Protein AF-A0AAW2TMD6-F1 (afdb_monomer)

Organism: Sesamum radiatum (NCBI:txid300843)

Solvent-accessible surface area (backbone atoms only — not comparable to full-atom values): 6851 Å² total; per-residue (Å²): 58,45,25,22,29,68,86,77,67,43,76,76,46,77,52,85,76,65,58,49,100,84,69,53,65,80,83,86,80,86,79,74,38,74,64,35,50,32,35,38,59,86,87,79,55,95,43,89,63,36,51,41,75,48,91,76,68,63,67,24,67,48,85,51,50,79,92,60,93,66,94,67,93,78,79,87,59,63,89,80,74,58,39,51,84,65,83,60,81,64,52,62,58,54,52,51,53,55,57,54,58,63,72,78,111

Radius of gyration: 17.66 Å; Cα contacts (8 Å, |Δi|>4): 134; chains: 1; bounding box: 37×31×47 Å

InterPro domains:
  IPR006041 Pollen al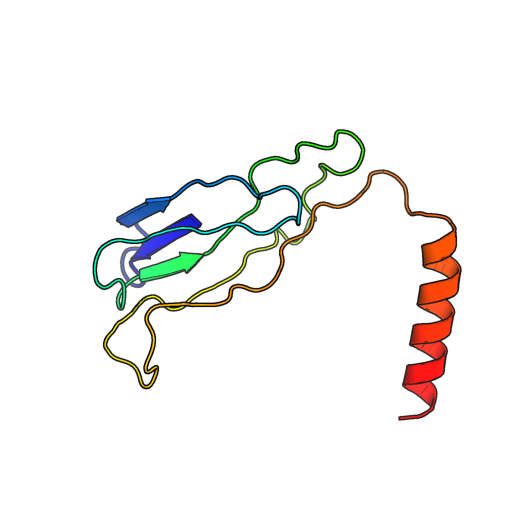lergen Ole e 1 family [PTHR31614] (4-103)

Foldseek 3Di:
DFWAQPPPRDTPDDWDWDADPVRDTDTDDPDARQRTWDKDFDDADPDPQFTAQDPPGDIWTWHGHPPDDDPDRDTDTDDGGGHGPDDDPCVVVVVVVVVVVVVVD

pLDDT: mean 93.31, std 5.51, range [56.62, 97.81]

Mean predicted aligned error: 4.54 Å

Sequence (105 aa):
MELNNEVTEKVTYTLEGETNDKGVYTLTAEGDHGEDLCAVTLVKSSMADCAEIPDEKPAADVTLTLNNGFHDEFRHANPLAFTRKEALPECAELFKELEEAKKDE

Secondary structure (DSSP, 8-state):
-EEEETTT--EEEE------TTS-------S--TTEEEEEE----S-TTS-BPPSS--EEEE---SSSS-SSS---PPP--PBPSS--THHHHHHHHHHHHTT--

Structure (mmCIF, N/CA/C/O backbone):
data_AF-A0AAW2TMD6-F1
#
_entry.id   AF-A0AAW2TMD6-F1
#
loop_
_atom_site.group_PDB
_atom_site.id
_atom_site.type_symbol
_atom_site.label_atom_id
_atom_site.label_alt_id
_atom_site.label_comp_id
_atom_site.label_asym_id
_atom_site.label_entity_id
_atom_site.label_seq_id
_atom_site.pdbx_PDB_ins_code
_atom_site.Cartn_x
_atom_site.Cartn_y
_atom_site.Cartn_z
_atom_site.occupancy
_atom_site.B_iso_or_equiv
_atom_site.auth_seq_id
_atom_site.auth_comp_id
_atom_site.auth_asym_id
_atom_site.auth_atom_id
_atom_site.pdbx_PDB_model_num
ATOM 1 N N . MET A 1 1 ? 0.741 2.237 -6.778 1.00 95.31 1 MET A N 1
ATOM 2 C CA . MET A 1 1 ? 2.160 1.947 -6.528 1.00 95.31 1 MET A CA 1
ATOM 3 C C . MET A 1 1 ? 2.967 2.687 -7.562 1.00 95.31 1 MET A C 1
ATOM 5 O O . MET A 1 1 ? 2.701 2.541 -8.749 1.00 95.31 1 MET A O 1
ATOM 9 N N . GLU A 1 2 ? 3.903 3.497 -7.102 1.00 97.19 2 GLU A N 1
ATOM 10 C CA . GLU A 1 2 ? 4.836 4.231 -7.950 1.00 97.19 2 GLU A CA 1
ATOM 11 C C . GLU A 1 2 ? 6.241 3.689 -7.707 1.00 97.19 2 GLU A C 1
ATOM 13 O O . GLU A 1 2 ? 6.596 3.342 -6.577 1.00 97.19 2 GLU A O 1
ATOM 18 N N . LEU A 1 3 ? 7.001 3.562 -8.789 1.00 97.06 3 LEU A N 1
ATOM 19 C CA . LEU A 1 3 ? 8.396 3.159 -8.777 1.00 97.06 3 LEU A CA 1
ATOM 20 C C . LEU A 1 3 ? 9.199 4.350 -9.269 1.00 97.06 3 LEU A C 1
ATOM 22 O O . LEU A 1 3 ? 8.951 4.854 -10.365 1.00 97.06 3 LEU A O 1
ATOM 26 N N . ASN A 1 4 ? 10.123 4.808 -8.438 1.00 97.31 4 ASN A N 1
ATOM 27 C CA . ASN A 1 4 ? 10.952 5.967 -8.714 1.00 97.31 4 ASN A CA 1
ATOM 28 C C . ASN A 1 4 ? 12.402 5.529 -8.743 1.00 97.31 4 ASN A C 1
ATOM 30 O O . ASN A 1 4 ? 12.885 4.971 -7.762 1.00 97.31 4 ASN A O 1
ATOM 34 N N . ASN A 1 5 ? 13.110 5.824 -9.824 1.00 96.88 5 ASN A N 1
ATOM 35 C CA . ASN A 1 5 ? 14.527 5.507 -9.899 1.00 96.88 5 ASN A CA 1
ATOM 36 C C . ASN A 1 5 ? 15.288 6.189 -8.753 1.00 96.88 5 ASN A C 1
ATOM 38 O O . ASN A 1 5 ? 15.179 7.404 -8.582 1.00 96.88 5 ASN A O 1
ATOM 42 N N . GLU A 1 6 ? 16.078 5.419 -8.005 1.00 94.75 6 GLU A N 1
ATOM 43 C CA . GLU A 1 6 ? 16.723 5.863 -6.762 1.00 94.75 6 GLU A CA 1
ATOM 44 C C . GLU A 1 6 ? 17.638 7.078 -6.976 1.00 94.75 6 GLU A C 1
ATOM 46 O O . GLU A 1 6 ? 17.752 7.944 -6.113 1.00 94.75 6 GLU A O 1
ATOM 51 N N . VAL A 1 7 ? 18.269 7.175 -8.150 1.00 96.31 7 VAL A N 1
ATOM 52 C CA . VAL A 1 7 ? 19.234 8.239 -8.459 1.00 96.31 7 VAL A CA 1
ATOM 53 C C . VAL A 1 7 ? 18.568 9.451 -9.099 1.00 96.31 7 VAL A C 1
ATOM 55 O O . VAL A 1 7 ? 18.912 10.590 -8.792 1.00 96.31 7 VAL A O 1
ATOM 58 N N . THR A 1 8 ? 17.672 9.224 -10.060 1.00 96.88 8 THR A N 1
ATOM 59 C CA . THR A 1 8 ? 17.089 10.313 -10.858 1.00 96.88 8 THR A CA 1
ATOM 60 C C . THR A 1 8 ? 15.783 10.852 -10.291 1.00 96.88 8 THR A C 1
ATOM 62 O O . THR A 1 8 ? 15.312 11.874 -10.790 1.00 96.88 8 THR A O 1
ATOM 65 N N . GLU A 1 9 ? 15.196 10.166 -9.305 1.00 95.44 9 GLU A N 1
ATOM 66 C CA . GLU A 1 9 ? 13.894 10.460 -8.686 1.00 95.44 9 GLU A CA 1
ATOM 67 C C . GLU A 1 9 ? 12.728 10.498 -9.689 1.00 95.44 9 GLU A C 1
ATOM 69 O O . GLU A 1 9 ? 11.632 10.975 -9.392 1.00 95.44 9 GLU A O 1
ATOM 74 N N . LYS A 1 10 ? 12.946 10.003 -10.911 1.00 97.38 10 LYS A N 1
ATOM 75 C CA . LYS A 1 10 ? 11.919 9.951 -11.945 1.00 97.38 10 LYS A CA 1
ATOM 76 C C . LYS A 1 10 ? 11.074 8.707 -11.762 1.00 97.38 10 LYS A C 1
ATOM 78 O O . LYS A 1 10 ? 11.619 7.615 -11.613 1.00 97.38 10 LYS A O 1
ATOM 83 N N . VAL A 1 11 ? 9.763 8.882 -11.893 1.00 96.62 11 VAL A N 1
ATOM 84 C CA . VAL A 1 11 ? 8.820 7.771 -12.019 1.00 96.62 11 VAL A CA 1
ATOM 85 C C . VAL A 1 11 ? 9.221 6.930 -13.231 1.00 96.62 11 VAL A C 1
ATOM 87 O O . VAL A 1 11 ? 9.241 7.426 -14.362 1.00 96.62 11 VAL A O 1
ATOM 90 N N . THR A 1 12 ? 9.558 5.670 -12.991 1.00 95.50 12 THR A N 1
ATOM 91 C CA . THR A 1 12 ? 9.870 4.670 -14.019 1.00 95.50 12 THR A CA 1
ATOM 92 C C . THR A 1 12 ? 8.646 3.835 -14.353 1.00 95.50 12 THR A C 1
ATOM 94 O O . THR A 1 12 ? 8.465 3.437 -15.505 1.00 95.50 12 THR A O 1
ATOM 97 N N . TYR A 1 13 ? 7.786 3.597 -13.361 1.00 94.19 13 TYR A N 1
ATOM 98 C CA . TYR A 1 13 ? 6.637 2.719 -13.497 1.00 94.19 13 TYR A CA 1
ATOM 99 C C . TYR A 1 13 ? 5.510 3.091 -12.527 1.00 94.19 13 TYR A C 1
ATOM 101 O O . TYR A 1 13 ? 5.744 3.575 -11.418 1.00 94.19 13 TYR A O 1
ATOM 109 N N . THR A 1 14 ? 4.267 2.841 -12.936 1.00 96.50 14 THR A N 1
ATOM 110 C CA . THR A 1 14 ? 3.080 3.078 -12.109 1.00 96.50 14 THR A CA 1
ATOM 111 C C . THR A 1 14 ? 2.111 1.917 -12.264 1.00 96.50 14 THR A C 1
ATOM 113 O O . THR A 1 14 ? 1.813 1.485 -13.375 1.00 96.50 14 THR A O 1
ATOM 116 N N . LEU A 1 15 ? 1.601 1.433 -11.135 1.00 96.81 15 LEU A N 1
ATOM 117 C CA . LEU A 1 15 ? 0.602 0.376 -11.049 1.00 96.81 15 LEU A CA 1
ATOM 118 C C . LEU A 1 15 ? -0.566 0.841 -10.188 1.00 96.81 15 LEU A C 1
ATOM 120 O O . LEU A 1 15 ? -0.369 1.361 -9.089 1.00 96.81 15 LEU A O 1
ATOM 124 N N . GLU A 1 16 ? -1.782 0.570 -10.636 1.00 96.88 16 GLU A N 1
ATOM 125 C CA . GLU A 1 16 ? -2.998 0.748 -9.846 1.00 96.88 16 GLU A CA 1
ATOM 126 C C . GLU A 1 16 ? -3.695 -0.597 -9.658 1.00 96.88 16 GLU A C 1
ATOM 128 O O . GLU A 1 16 ? -3.559 -1.511 -10.472 1.00 96.88 16 GLU A O 1
ATOM 133 N N . GLY A 1 17 ? -4.435 -0.724 -8.563 1.00 96.56 17 GLY A N 1
ATOM 134 C CA . GLY A 1 17 ? -5.209 -1.917 -8.268 1.00 96.56 17 GLY A CA 1
ATOM 135 C C . GLY A 1 17 ? -6.257 -1.640 -7.206 1.00 96.56 17 GLY A C 1
ATOM 136 O O . GLY A 1 17 ? -6.165 -0.670 -6.452 1.00 96.56 17 GLY A O 1
ATOM 137 N N . GLU A 1 18 ? -7.253 -2.513 -7.157 1.00 97.75 18 GLU A N 1
ATOM 138 C CA . GLU A 1 18 ? -8.334 -2.464 -6.181 1.00 97.75 18 GLU A CA 1
ATOM 139 C C . GLU A 1 18 ? -8.182 -3.607 -5.177 1.00 97.75 18 GLU A C 1
ATOM 141 O O . GLU A 1 18 ? -7.631 -4.671 -5.479 1.00 97.75 18 GLU A O 1
ATOM 146 N N . THR A 1 19 ? -8.667 -3.386 -3.959 1.00 97.81 19 THR A N 1
ATOM 147 C CA . THR A 1 19 ? -8.760 -4.443 -2.957 1.00 97.81 19 THR A CA 1
ATOM 148 C C . THR A 1 19 ? -9.969 -5.335 -3.234 1.00 97.81 19 THR A C 1
ATOM 150 O O . THR A 1 19 ? -11.008 -4.885 -3.715 1.00 97.81 19 THR A O 1
ATOM 153 N N . ASN A 1 20 ? -9.847 -6.620 -2.910 1.00 97.00 20 ASN A N 1
ATOM 154 C CA . ASN A 1 20 ? -10.980 -7.539 -2.908 1.00 97.00 20 ASN A CA 1
ATOM 155 C C . ASN A 1 20 ? -11.880 -7.335 -1.670 1.00 97.00 20 ASN A C 1
ATOM 157 O O . ASN A 1 20 ? -11.656 -6.458 -0.834 1.00 97.00 20 ASN A O 1
ATOM 161 N N . ASP A 1 21 ? -12.886 -8.197 -1.523 1.00 96.31 21 ASP A N 1
ATOM 162 C CA . ASP A 1 21 ? -13.839 -8.225 -0.404 1.00 96.31 21 ASP A CA 1
ATOM 163 C C . ASP A 1 21 ? -13.191 -8.410 0.981 1.00 96.31 21 ASP A C 1
ATOM 165 O O . ASP A 1 21 ? -13.802 -8.081 1.997 1.00 96.31 21 ASP A O 1
ATOM 169 N N . LYS A 1 22 ? -11.947 -8.898 1.034 1.00 96.31 22 LYS A N 1
ATOM 170 C CA . LYS A 1 22 ? -11.155 -9.058 2.261 1.00 96.31 22 LYS A CA 1
ATOM 171 C C . LYS A 1 22 ? -10.166 -7.914 2.501 1.00 96.31 22 LYS A C 1
ATOM 173 O O . LYS A 1 22 ? -9.369 -8.001 3.430 1.00 96.31 22 LYS A O 1
ATOM 178 N N . GLY A 1 23 ? -10.173 -6.868 1.671 1.00 95.94 23 GLY A N 1
ATOM 179 C CA . GLY A 1 23 ? -9.223 -5.756 1.771 1.00 95.94 23 GLY A CA 1
ATOM 180 C C . GLY A 1 23 ? -7.822 -6.071 1.235 1.00 95.94 23 GLY A C 1
ATOM 181 O O . GLY A 1 23 ? -6.891 -5.315 1.492 1.00 95.94 23 GLY A O 1
ATOM 182 N N . VAL A 1 24 ? -7.649 -7.170 0.493 1.00 97.19 24 VAL A N 1
ATOM 183 C CA . VAL A 1 24 ? -6.351 -7.586 -0.063 1.00 97.19 24 VAL A CA 1
ATOM 184 C C . VAL A 1 24 ? -6.236 -7.112 -1.507 1.00 97.19 24 VAL A C 1
ATOM 186 O O . VAL A 1 24 ? -7.133 -7.366 -2.309 1.00 97.19 24 VAL A O 1
ATOM 189 N N . TYR A 1 25 ? -5.128 -6.457 -1.846 1.00 96.62 25 TYR A N 1
ATOM 190 C CA . TYR A 1 25 ? -4.775 -6.104 -3.221 1.00 96.62 25 TYR A CA 1
ATOM 191 C C . TYR A 1 25 ? -3.640 -7.000 -3.733 1.00 96.62 25 TYR A C 1
ATOM 193 O O . TYR A 1 25 ? -2.885 -7.594 -2.963 1.00 96.62 25 TYR A O 1
ATOM 201 N N . THR A 1 26 ? -3.503 -7.104 -5.051 1.00 96.81 26 THR A N 1
ATOM 202 C CA . THR A 1 26 ? -2.358 -7.750 -5.702 1.00 96.81 26 THR A CA 1
ATOM 203 C C . THR A 1 26 ? -1.957 -6.902 -6.896 1.00 96.81 26 THR A C 1
ATOM 205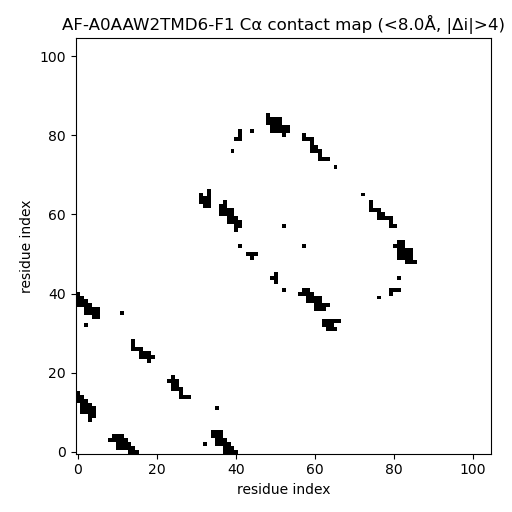 O O . THR A 1 26 ? -2.788 -6.620 -7.755 1.00 96.81 26 THR A O 1
ATOM 208 N N . LEU A 1 27 ? -0.699 -6.470 -6.919 1.00 96.75 27 LEU A N 1
ATOM 209 C CA . LEU A 1 27 ? -0.120 -5.675 -7.999 1.00 96.75 27 LEU A CA 1
ATOM 210 C C . LEU A 1 27 ? 0.990 -6.498 -8.648 1.00 96.75 27 LEU A C 1
ATOM 212 O O . LEU A 1 27 ? 1.840 -7.041 -7.944 1.00 96.75 27 LEU A 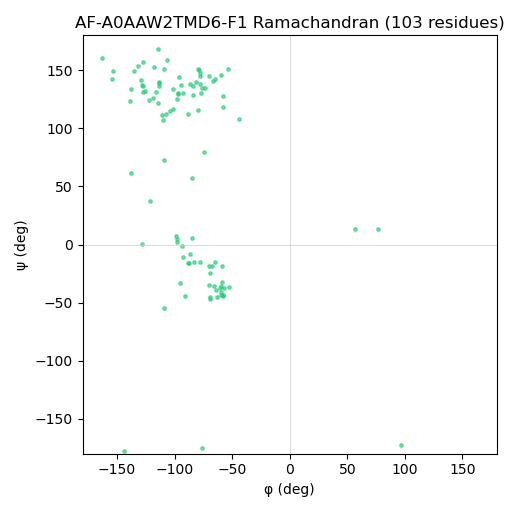O 1
ATOM 216 N N . THR A 1 28 ? 0.978 -6.591 -9.974 1.00 95.44 28 THR A N 1
ATOM 217 C CA . THR A 1 28 ? 1.983 -7.336 -10.740 1.00 95.44 28 THR A CA 1
ATOM 218 C C . THR A 1 28 ? 2.890 -6.349 -11.461 1.00 95.44 28 THR A C 1
ATOM 220 O O . THR A 1 28 ? 2.440 -5.636 -12.356 1.00 95.44 28 THR A O 1
ATOM 223 N N . ALA A 1 29 ? 4.156 -6.296 -11.052 1.00 93.38 29 ALA A N 1
ATOM 224 C CA . ALA A 1 29 ? 5.203 -5.559 -11.750 1.00 93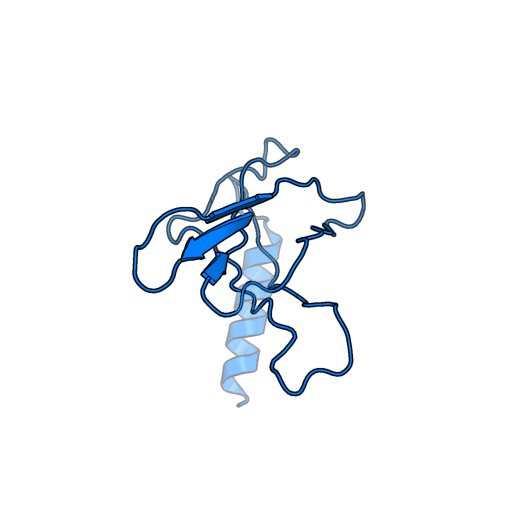.38 29 ALA 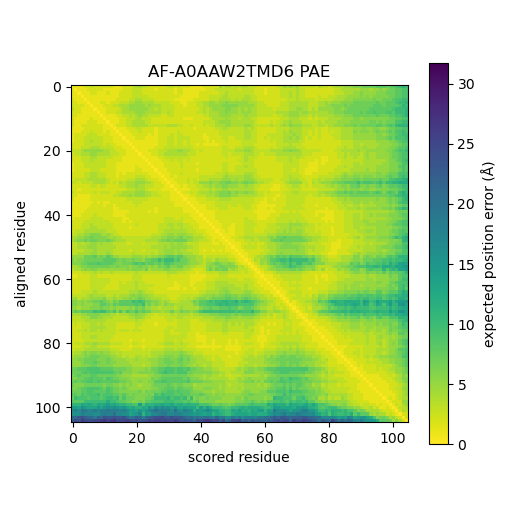A CA 1
ATOM 225 C C . ALA A 1 29 ? 5.946 -6.502 -12.703 1.00 93.38 29 ALA A C 1
ATOM 227 O O . ALA A 1 29 ? 6.231 -7.644 -12.340 1.00 93.38 29 ALA A O 1
ATOM 228 N N . GLU A 1 30 ? 6.229 -6.041 -13.919 1.00 92.44 30 GLU A N 1
ATOM 229 C CA . GLU A 1 30 ? 6.975 -6.817 -14.909 1.00 92.44 30 GLU A CA 1
ATOM 230 C C . GLU A 1 30 ? 8.444 -6.396 -14.913 1.00 92.44 30 GLU A C 1
ATOM 232 O O . GLU A 1 30 ? 8.761 -5.234 -15.155 1.00 92.44 30 GLU A O 1
ATOM 237 N N . GLY A 1 31 ? 9.341 -7.365 -14.736 1.00 91.44 31 GLY A N 1
ATOM 238 C CA . GLY A 1 31 ? 10.784 -7.141 -14.788 1.00 91.44 31 GLY A CA 1
ATOM 239 C C . GLY A 1 31 ? 11.434 -6.953 -13.419 1.00 91.44 31 GLY A C 1
ATOM 240 O O . GLY A 1 31 ? 10.829 -7.183 -12.373 1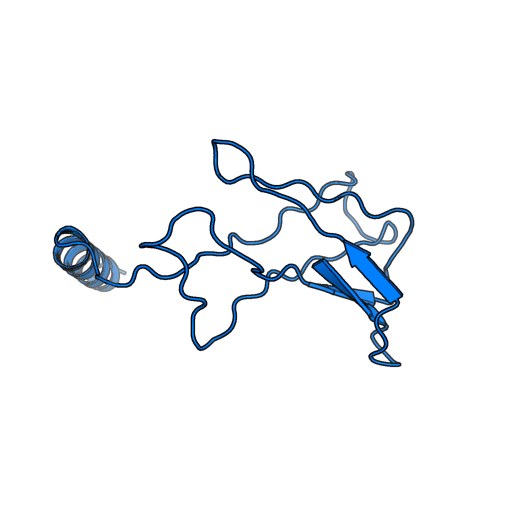.00 91.44 31 GLY A O 1
ATOM 241 N N . ASP A 1 32 ? 12.718 -6.599 -13.454 1.00 93.00 32 ASP A N 1
ATOM 242 C CA . ASP A 1 32 ? 13.515 -6.300 -12.268 1.00 93.00 32 ASP A CA 1
ATOM 243 C C . ASP A 1 32 ? 13.554 -4.787 -12.042 1.00 93.00 32 ASP A C 1
ATOM 245 O O . ASP A 1 32 ? 13.853 -4.030 -12.966 1.00 93.00 32 ASP A O 1
ATOM 249 N N . HIS A 1 33 ? 13.271 -4.366 -10.813 1.00 95.19 33 HIS A N 1
ATOM 250 C CA . HIS A 1 33 ? 13.218 -2.970 -10.390 1.00 95.19 33 HIS A CA 1
ATOM 251 C C . HIS A 1 33 ? 14.215 -2.705 -9.252 1.00 95.19 33 HIS A C 1
ATOM 253 O O . HIS A 1 33 ? 13.932 -1.956 -8.319 1.00 95.19 33 HIS A O 1
ATOM 259 N N . GLY A 1 34 ? 15.394 -3.339 -9.295 1.00 93.69 34 GLY A N 1
ATOM 260 C CA . GLY A 1 34 ? 16.420 -3.187 -8.259 1.00 93.69 34 GLY A CA 1
ATOM 261 C C . GLY A 1 34 ? 17.028 -1.785 -8.144 1.00 93.69 34 GLY A C 1
ATOM 262 O O . GLY A 1 34 ? 17.659 -1.495 -7.134 1.00 93.69 34 GLY A O 1
ATOM 263 N N . GLU A 1 35 ? 16.832 -0.926 -9.147 1.00 95.06 35 GLU A N 1
ATOM 264 C CA . GLU A 1 35 ? 17.272 0.479 -9.147 1.00 95.06 35 GLU A CA 1
ATOM 265 C C . GLU A 1 35 ? 16.150 1.462 -8.760 1.00 95.06 35 GLU A C 1
ATOM 267 O O . GLU A 1 35 ? 16.361 2.677 -8.788 1.00 95.06 35 GLU A O 1
ATOM 272 N N . ASP A 1 36 ? 14.956 0.957 -8.430 1.00 97.00 36 ASP A N 1
ATOM 273 C CA . ASP A 1 36 ? 13.778 1.771 -8.142 1.00 97.00 36 ASP A CA 1
ATOM 274 C C . ASP A 1 36 ? 13.346 1.660 -6.672 1.00 97.00 36 ASP A C 1
ATOM 276 O O . ASP A 1 36 ? 13.210 0.578 -6.096 1.00 97.00 36 ASP A O 1
ATOM 280 N N . LEU A 1 37 ? 13.015 2.805 -6.082 1.00 96.38 37 LEU A N 1
ATOM 281 C CA . LEU A 1 37 ? 12.262 2.908 -4.842 1.00 96.38 37 LEU A CA 1
ATOM 282 C C . LEU A 1 37 ? 10.778 2.706 -5.145 1.00 96.38 37 LEU A C 1
ATOM 284 O O . LEU A 1 37 ? 10.148 3.488 -5.858 1.00 96.38 37 LEU A O 1
ATOM 288 N N . CYS A 1 38 ? 10.236 1.627 -4.601 1.00 96.88 38 CYS A N 1
ATOM 289 C CA . CYS A 1 38 ? 8.929 1.090 -4.936 1.00 96.88 38 CYS A CA 1
ATOM 290 C C . CYS A 1 38 ? 7.969 1.284 -3.752 1.00 96.88 38 CYS A C 1
ATOM 292 O O . CYS A 1 38 ? 8.120 0.613 -2.729 1.00 96.88 38 CYS A O 1
ATOM 294 N N . ALA A 1 39 ? 6.964 2.152 -3.893 1.00 97.00 39 ALA A N 1
ATOM 295 C CA . ALA A 1 39 ? 6.047 2.493 -2.802 1.00 97.00 39 ALA A CA 1
ATOM 296 C C . ALA A 1 39 ? 4.573 2.328 -3.196 1.00 97.00 39 ALA A C 1
ATOM 298 O O . ALA A 1 39 ? 4.106 2.815 -4.233 1.00 97.00 39 ALA A O 1
ATOM 299 N N . VAL 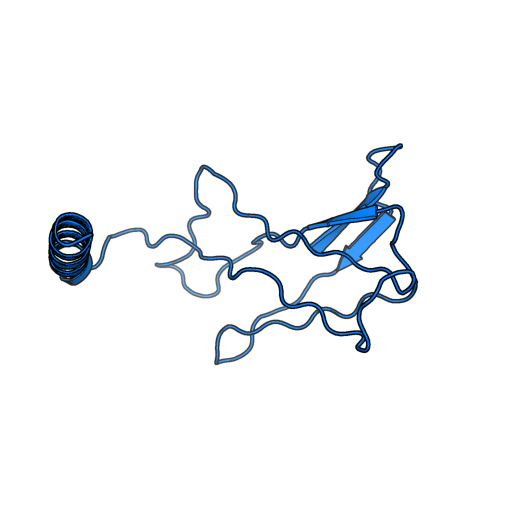A 1 40 ? 3.802 1.651 -2.343 1.00 97.50 40 VAL A N 1
ATOM 300 C CA . VAL A 1 40 ? 2.339 1.577 -2.447 1.00 97.50 40 VAL A CA 1
ATOM 301 C C . VAL A 1 40 ? 1.722 2.689 -1.608 1.00 97.50 40 VAL A C 1
ATOM 303 O O . VAL A 1 40 ? 2.056 2.836 -0.438 1.00 97.50 40 VAL A O 1
ATOM 306 N N . THR A 1 41 ? 0.795 3.448 -2.186 1.00 96.50 41 THR A N 1
ATOM 307 C CA . THR A 1 41 ? 0.083 4.545 -1.521 1.00 96.50 41 THR A CA 1
ATOM 308 C C . THR A 1 41 ? -1.427 4.385 -1.677 1.00 96.50 41 THR A C 1
ATOM 310 O O . THR A 1 41 ? -1.914 3.706 -2.587 1.00 96.50 41 THR A O 1
ATOM 313 N N . LEU A 1 42 ? -2.180 4.999 -0.764 1.00 96.62 42 LEU A N 1
ATOM 314 C CA . LEU A 1 42 ? -3.639 5.041 -0.824 1.00 96.62 42 LEU A CA 1
ATOM 315 C C . LEU A 1 42 ? -4.110 6.048 -1.878 1.00 96.62 42 LEU A C 1
ATOM 317 O O . LEU A 1 42 ? -3.646 7.185 -1.904 1.00 96.62 42 LEU A O 1
ATOM 321 N N . VAL A 1 43 ? -5.084 5.644 -2.696 1.00 94.94 43 VAL A N 1
ATOM 322 C CA . VAL A 1 43 ? -5.693 6.519 -3.714 1.00 94.94 43 VAL A CA 1
ATOM 323 C C . VAL A 1 43 ? -7.117 6.899 -3.324 1.00 94.94 43 VAL A C 1
ATOM 325 O O . VAL A 1 43 ? -7.460 8.078 -3.252 1.00 94.94 43 VAL A O 1
ATOM 328 N N . LYS A 1 44 ? -7.969 5.902 -3.066 1.00 95.44 44 LYS A N 1
ATOM 329 C CA . LYS A 1 44 ? -9.390 6.114 -2.789 1.00 95.44 44 LYS A CA 1
ATOM 330 C C . LYS A 1 44 ? -9.970 4.985 -1.944 1.00 95.44 44 LYS A C 1
ATOM 332 O O . LYS A 1 44 ? -9.652 3.821 -2.163 1.00 95.44 44 LYS A O 1
ATOM 337 N N . SER A 1 45 ? -10.872 5.342 -1.034 1.00 96.12 45 SER A N 1
ATOM 338 C CA . SER A 1 45 ? -11.709 4.388 -0.307 1.00 96.12 45 SER A CA 1
ATOM 339 C C . SER A 1 45 ? -13.080 4.231 -0.965 1.00 96.12 45 SER A C 1
ATOM 341 O O . SER A 1 45 ? -13.662 5.198 -1.467 1.00 96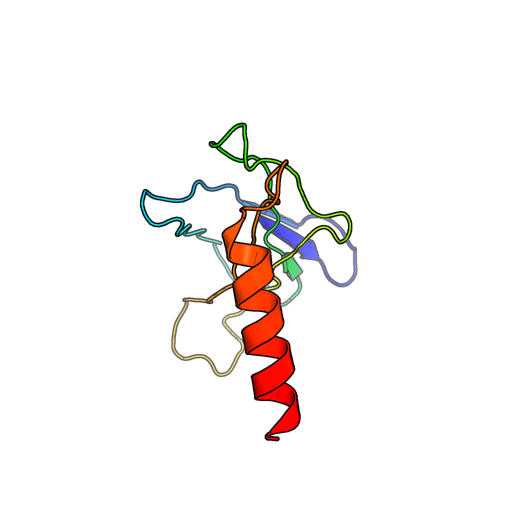.12 45 SER A O 1
ATOM 343 N N . SER A 1 46 ? -13.620 3.013 -0.933 1.00 95.88 46 SER A N 1
ATOM 344 C CA . SER A 1 46 ? -15.010 2.722 -1.298 1.00 95.88 46 SER A CA 1
ATOM 345 C C . SER A 1 46 ? -16.008 3.086 -0.188 1.00 95.88 46 SER A C 1
ATOM 347 O O . SER A 1 46 ? -17.204 3.188 -0.456 1.00 95.88 46 SER A O 1
ATOM 349 N N . MET A 1 47 ? -15.534 3.320 1.042 1.00 95.25 47 MET A N 1
ATOM 350 C CA . MET A 1 47 ? -16.352 3.662 2.209 1.00 95.25 47 MET A CA 1
ATOM 351 C C . MET A 1 47 ? -16.298 5.164 2.496 1.00 95.25 47 MET A C 1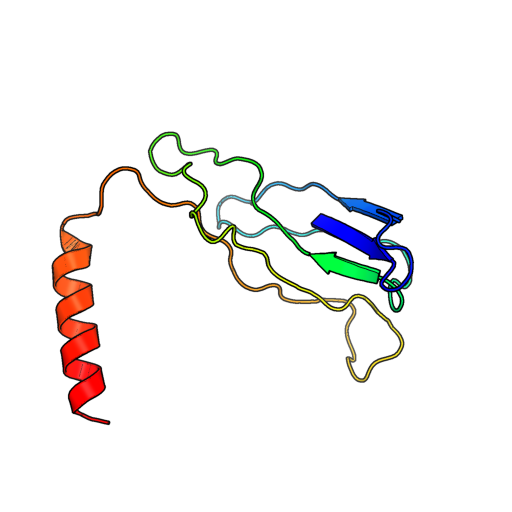
ATOM 353 O O . MET A 1 47 ? -15.250 5.706 2.833 1.00 95.25 47 MET A O 1
ATOM 357 N N . ALA A 1 48 ? -17.439 5.849 2.399 1.00 93.56 48 ALA A N 1
ATOM 358 C CA . ALA A 1 48 ? -17.504 7.308 2.544 1.00 93.56 48 ALA A CA 1
ATOM 359 C C . ALA A 1 48 ? -17.226 7.822 3.976 1.00 93.56 48 ALA A C 1
ATOM 361 O O . ALA A 1 48 ? -16.829 8.977 4.150 1.00 93.56 48 ALA A O 1
ATOM 362 N N . ASP A 1 49 ? -17.445 6.990 4.996 1.00 93.75 49 ASP A N 1
ATOM 363 C CA . ASP A 1 49 ? -17.150 7.257 6.412 1.00 93.75 49 ASP A CA 1
ATOM 364 C C . ASP A 1 49 ? -15.706 6.891 6.807 1.00 93.75 49 ASP A C 1
ATOM 366 O O . ASP A 1 49 ? -15.269 7.227 7.907 1.00 93.75 49 ASP A O 1
ATOM 370 N N . CYS A 1 50 ? -14.961 6.236 5.910 1.00 93.94 50 CYS A N 1
ATOM 371 C CA . CYS A 1 50 ? -13.601 5.736 6.116 1.00 93.94 50 CYS A CA 1
ATOM 372 C C . CYS A 1 50 ? -12.741 6.016 4.875 1.00 93.94 50 CYS A C 1
ATOM 374 O O . CYS A 1 50 ? -12.305 5.099 4.180 1.00 93.94 50 CYS A O 1
ATOM 376 N N . ALA A 1 51 ? -12.578 7.297 4.543 1.00 95.50 51 ALA A N 1
ATOM 377 C CA . ALA A 1 51 ? -11.899 7.745 3.325 1.00 95.50 51 ALA A CA 1
ATOM 378 C C . ALA A 1 51 ? -10.797 8.779 3.574 1.00 95.50 51 ALA A C 1
ATOM 380 O O . ALA A 1 51 ? -10.184 9.249 2.616 1.00 95.50 51 ALA A O 1
ATOM 381 N N . GLU A 1 52 ? -10.554 9.162 4.826 1.00 94.88 52 GLU A N 1
ATOM 382 C CA . GLU A 1 52 ? -9.546 10.168 5.139 1.00 94.88 52 GLU A CA 1
ATOM 383 C C . GLU A 1 52 ? -8.159 9.533 5.057 1.00 94.88 52 GLU A C 1
ATOM 385 O O . GLU A 1 52 ? -7.922 8.457 5.599 1.00 94.88 52 GLU A O 1
ATOM 390 N N . ILE A 1 53 ? -7.240 10.170 4.338 1.00 93.56 53 ILE A N 1
ATOM 391 C CA . ILE A 1 53 ? -5.838 9.750 4.332 1.00 93.56 53 ILE A CA 1
ATOM 392 C C . ILE A 1 53 ? -5.178 10.406 5.554 1.00 93.56 53 ILE A C 1
ATOM 394 O O . ILE A 1 53 ? -5.328 11.621 5.699 1.00 93.56 53 ILE A O 1
ATOM 398 N N . PRO A 1 54 ? -4.477 9.650 6.420 1.00 89.38 54 PRO A N 1
ATOM 399 C CA . PRO A 1 54 ? -3.745 10.217 7.553 1.00 89.38 54 PRO A CA 1
ATOM 400 C C . PRO A 1 54 ? -2.765 11.326 7.135 1.00 89.38 54 PRO A C 1
ATOM 402 O O . PRO A 1 54 ? -2.213 11.280 6.033 1.00 89.38 54 PRO A O 1
ATOM 405 N N . ASP A 1 55 ? -2.507 12.285 8.033 1.00 85.62 55 ASP A N 1
ATOM 406 C CA . ASP A 1 55 ? -1.572 13.399 7.788 1.00 85.62 55 ASP A CA 1
ATOM 407 C C . ASP A 1 55 ? -0.161 12.899 7.445 1.00 85.62 55 ASP A C 1
ATOM 409 O O . ASP A 1 55 ? 0.466 13.352 6.482 1.00 85.62 55 ASP A O 1
ATOM 413 N N . GLU A 1 56 ? 0.310 11.902 8.196 1.00 86.00 56 GLU A N 1
ATOM 414 C CA . GLU A 1 56 ? 1.470 11.094 7.834 1.00 86.00 56 GLU A CA 1
ATOM 415 C C . GLU A 1 56 ? 1.050 10.134 6.721 1.00 86.00 56 GLU A C 1
ATOM 417 O O . GLU A 1 56 ? 0.699 8.984 6.975 1.00 86.00 56 GLU A O 1
ATOM 422 N N . LYS A 1 57 ? 0.996 10.650 5.486 1.00 84.94 57 LYS A N 1
ATOM 423 C CA . LYS A 1 57 ? 0.570 9.912 4.289 1.00 84.94 57 LYS A CA 1
ATOM 424 C C . LYS A 1 57 ? 1.212 8.522 4.271 1.00 84.94 57 LYS A C 1
ATOM 426 O O . LYS A 1 57 ? 2.416 8.424 4.023 1.00 84.94 57 LYS A O 1
ATOM 431 N N . PRO A 1 58 ? 0.438 7.455 4.516 1.00 89.31 58 PRO A N 1
ATOM 432 C CA . PRO A 1 58 ? 1.023 6.146 4.695 1.00 89.31 58 PRO A CA 1
ATOM 433 C C . PRO A 1 58 ? 1.482 5.619 3.336 1.00 89.31 58 PRO A C 1
ATOM 435 O O . PRO A 1 58 ? 0.754 5.690 2.339 1.00 89.31 58 PRO A O 1
ATOM 438 N N . ALA A 1 59 ? 2.694 5.080 3.318 1.00 95.25 59 ALA A N 1
ATOM 439 C CA . ALA A 1 59 ? 3.267 4.378 2.186 1.00 95.25 59 ALA A CA 1
ATOM 440 C C . ALA A 1 59 ? 3.801 3.026 2.659 1.00 95.25 59 ALA A C 1
ATOM 442 O O . ALA A 1 59 ? 4.322 2.904 3.769 1.00 95.25 59 ALA A O 1
ATOM 443 N N . ALA A 1 60 ? 3.631 2.002 1.829 1.00 96.44 60 ALA A N 1
ATOM 444 C CA . ALA A 1 60 ? 4.210 0.692 2.065 1.00 96.44 60 ALA A CA 1
ATOM 445 C C . ALA A 1 60 ? 5.320 0.463 1.044 1.00 96.44 60 ALA A C 1
ATOM 447 O O . ALA A 1 60 ? 5.048 0.241 -0.140 1.00 96.44 60 ALA A O 1
ATOM 448 N N . ASP A 1 61 ? 6.556 0.530 1.522 1.00 95.69 61 ASP A N 1
ATOM 449 C CA . ASP A 1 61 ? 7.738 0.292 0.708 1.00 95.69 61 ASP A CA 1
ATOM 450 C C . ASP A 1 61 ? 7.935 -1.209 0.494 1.00 95.69 61 ASP A C 1
ATOM 452 O O . ASP A 1 61 ? 7.771 -2.023 1.408 1.00 95.69 61 ASP A O 1
ATOM 456 N N . VAL A 1 62 ? 8.291 -1.584 -0.731 1.00 94.94 62 VAL A N 1
ATOM 457 C CA . VAL A 1 62 ? 8.565 -2.970 -1.118 1.00 94.94 62 VAL A CA 1
ATOM 458 C C . VAL A 1 62 ? 9.831 -3.034 -1.958 1.00 94.94 62 VAL A C 1
ATOM 460 O O . VAL A 1 62 ? 10.149 -2.107 -2.685 1.00 94.94 62 VAL A O 1
ATOM 463 N N . THR A 1 63 ? 10.570 -4.137 -1.894 1.00 93.62 63 THR A N 1
ATOM 464 C CA . THR A 1 63 ? 11.761 -4.331 -2.732 1.00 93.62 63 THR A CA 1
ATOM 465 C C . THR A 1 63 ? 11.443 -5.300 -3.863 1.00 93.62 63 THR A C 1
ATOM 467 O O . THR A 1 63 ? 11.185 -6.481 -3.615 1.00 93.62 63 THR A O 1
ATOM 470 N N . LEU A 1 64 ? 11.490 -4.814 -5.105 1.00 94.25 64 LEU A N 1
ATOM 471 C CA . LEU A 1 64 ? 11.179 -5.585 -6.309 1.00 94.25 64 LEU A CA 1
ATOM 472 C C . LEU A 1 64 ? 12.439 -5.867 -7.133 1.00 94.25 64 LEU A C 1
ATOM 474 O O . LEU A 1 64 ? 12.651 -5.310 -8.200 1.00 94.25 64 LEU A O 1
ATOM 478 N N . THR A 1 65 ? 13.278 -6.770 -6.638 1.00 92.88 65 THR A N 1
ATOM 479 C CA . THR A 1 65 ? 14.404 -7.308 -7.411 1.00 92.88 65 THR A CA 1
ATOM 480 C C . THR A 1 65 ? 14.441 -8.829 -7.309 1.00 92.88 65 THR A C 1
ATOM 482 O O . THR A 1 65 ? 13.963 -9.409 -6.330 1.00 92.88 65 THR A O 1
ATOM 485 N N . LEU A 1 66 ? 15.001 -9.474 -8.322 1.00 88.75 66 LEU A N 1
ATOM 486 C CA . LEU A 1 66 ? 15.386 -10.880 -8.356 1.00 88.75 66 LEU A CA 1
ATOM 487 C C . LEU A 1 66 ? 16.818 -11.076 -7.838 1.00 88.75 66 LEU A C 1
ATOM 489 O O . LEU A 1 66 ? 17.209 -12.191 -7.503 1.00 88.75 66 LEU A O 1
ATOM 493 N N . ASN A 1 67 ? 17.609 -10.002 -7.740 1.00 90.12 67 ASN A N 1
ATOM 494 C CA . ASN A 1 67 ? 18.968 -10.035 -7.208 1.00 90.12 67 ASN A CA 1
ATOM 495 C C . ASN A 1 67 ? 18.978 -9.919 -5.674 1.00 90.12 67 ASN A C 1
ATOM 497 O O . ASN A 1 67 ? 19.559 -9.002 -5.093 1.00 90.12 67 ASN A O 1
ATOM 501 N N . ASN A 1 68 ? 18.288 -10.831 -4.996 1.00 88.44 68 ASN A N 1
ATOM 502 C CA . ASN A 1 68 ? 18.242 -10.895 -3.538 1.00 88.44 68 ASN A CA 1
ATOM 503 C C . ASN A 1 68 ? 18.196 -12.350 -3.045 1.00 88.44 68 ASN A C 1
ATOM 505 O O . ASN A 1 68 ? 18.308 -13.297 -3.817 1.00 88.44 68 ASN A O 1
ATOM 509 N N . GLY A 1 69 ? 18.095 -12.528 -1.727 1.00 88.56 69 GLY A N 1
ATOM 510 C CA . GLY A 1 69 ? 18.053 -13.848 -1.094 1.00 88.56 69 GLY A CA 1
ATOM 511 C C . GLY A 1 69 ? 16.664 -14.490 -1.026 1.00 88.56 69 GLY A C 1
ATOM 512 O O . GLY A 1 69 ? 16.526 -15.515 -0.360 1.00 88.56 69 GLY A O 1
ATOM 513 N N . PHE A 1 70 ? 15.631 -13.896 -1.633 1.00 87.62 70 PHE A N 1
ATOM 514 C CA . PHE A 1 70 ? 14.279 -14.449 -1.585 1.00 87.62 70 PHE A CA 1
ATOM 515 C C . PHE A 1 70 ? 14.111 -15.558 -2.627 1.00 87.62 70 PHE A C 1
ATOM 517 O O . PHE A 1 70 ? 14.589 -15.457 -3.752 1.00 87.62 70 PHE A O 1
ATOM 524 N N . HIS A 1 71 ? 13.419 -16.630 -2.244 1.00 88.31 71 HIS A N 1
ATOM 525 C CA . HIS A 1 71 ? 13.178 -17.773 -3.129 1.00 88.31 71 HIS A CA 1
ATOM 526 C C . HIS A 1 71 ? 11.916 -17.613 -3.991 1.00 88.31 71 HIS A C 1
ATOM 528 O O . HIS A 1 71 ? 11.740 -18.339 -4.966 1.00 88.31 71 HIS A O 1
ATOM 534 N N . ASP A 1 72 ? 11.041 -16.680 -3.624 1.00 90.31 72 ASP A N 1
ATOM 535 C CA . ASP A 1 72 ? 9.786 -16.402 -4.311 1.00 90.31 72 ASP A CA 1
ATOM 536 C C . ASP A 1 72 ? 9.769 -14.999 -4.941 1.00 90.31 72 ASP A C 1
ATOM 538 O O . ASP A 1 72 ? 10.612 -14.134 -4.667 1.00 90.31 72 ASP A O 1
ATOM 542 N N . GLU A 1 73 ? 8.754 -14.787 -5.775 1.00 90.75 73 GLU A N 1
ATOM 543 C CA . GLU A 1 73 ? 8.476 -13.540 -6.492 1.00 90.75 73 GLU A CA 1
ATOM 544 C C . GLU A 1 73 ? 7.390 -12.699 -5.793 1.00 90.75 73 GLU A C 1
ATOM 546 O O . GLU A 1 73 ? 6.939 -11.688 -6.327 1.00 90.75 73 GLU A O 1
ATOM 551 N N . PHE A 1 74 ? 6.956 -13.095 -4.589 1.00 92.69 74 PHE A N 1
ATOM 552 C CA . PHE A 1 74 ? 5.898 -12.407 -3.854 1.00 92.69 74 PHE A CA 1
ATOM 553 C C . PHE A 1 74 ? 6.492 -11.517 -2.767 1.00 92.69 74 PHE A C 1
ATOM 555 O O . PHE A 1 74 ? 7.363 -11.908 -1.992 1.00 92.69 74 PHE A O 1
ATOM 562 N N . ARG A 1 75 ? 6.000 -10.283 -2.679 1.00 94.12 75 ARG A N 1
ATOM 563 C CA . ARG A 1 75 ? 6.396 -9.345 -1.627 1.00 94.12 75 ARG A CA 1
ATOM 564 C C . ARG A 1 75 ? 5.160 -8.902 -0.869 1.00 94.12 75 ARG A C 1
ATOM 566 O O . ARG A 1 75 ? 4.194 -8.424 -1.458 1.00 94.12 75 ARG A O 1
ATOM 573 N N . HIS A 1 76 ? 5.194 -9.090 0.444 1.00 93.88 76 HIS A N 1
ATOM 574 C CA . HIS A 1 76 ? 4.134 -8.637 1.330 1.00 93.88 76 HIS A CA 1
ATOM 575 C C . HIS A 1 76 ? 4.424 -7.204 1.762 1.00 93.88 76 HIS A C 1
ATOM 577 O O . HIS A 1 76 ? 5.394 -6.945 2.470 1.00 93.88 76 HIS A O 1
ATOM 583 N N . ALA A 1 77 ? 3.582 -6.284 1.309 1.00 95.81 77 ALA A N 1
ATOM 584 C CA . ALA A 1 77 ? 3.605 -4.898 1.739 1.00 95.81 77 ALA A CA 1
ATOM 585 C C . ALA A 1 77 ? 2.907 -4.744 3.097 1.00 95.81 77 ALA A C 1
ATOM 587 O O . ALA A 1 77 ? 1.961 -5.476 3.408 1.00 95.81 77 ALA A O 1
ATOM 588 N N . ASN A 1 78 ? 3.336 -3.756 3.883 1.00 95.88 78 ASN A N 1
ATOM 589 C CA . ASN A 1 78 ? 2.619 -3.376 5.096 1.00 95.88 78 ASN A CA 1
ATOM 590 C C . ASN A 1 78 ? 1.180 -2.934 4.762 1.00 95.88 78 ASN A C 1
ATOM 592 O O . ASN A 1 78 ? 0.940 -2.340 3.704 1.00 95.88 78 ASN A O 1
ATOM 596 N N . PRO A 1 79 ? 0.208 -3.212 5.647 1.00 95.88 79 PRO A N 1
ATOM 597 C CA . PRO A 1 79 ? -1.158 -2.758 5.450 1.00 95.88 79 PRO A CA 1
ATOM 598 C C . PRO A 1 79 ? -1.226 -1.229 5.494 1.00 95.88 79 PRO A C 1
ATOM 600 O O . PRO A 1 79 ? -0.563 -0.580 6.300 1.00 95.88 79 PRO A O 1
ATOM 603 N N . LEU A 1 80 ? -2.078 -0.668 4.642 1.00 96.12 80 LEU A N 1
ATOM 604 C CA . LEU A 1 80 ? -2.386 0.757 4.600 1.00 96.12 80 LEU A CA 1
ATOM 605 C C . LEU A 1 80 ? -3.841 0.944 5.019 1.00 96.12 80 LEU A C 1
ATOM 607 O O . LEU A 1 80 ? -4.707 0.167 4.614 1.00 96.12 80 LEU A O 1
ATOM 611 N N . ALA A 1 81 ? -4.113 1.972 5.817 1.00 94.88 81 ALA A N 1
ATOM 612 C CA . ALA A 1 81 ? -5.444 2.229 6.349 1.00 94.88 81 ALA A CA 1
ATOM 613 C C . ALA A 1 81 ? -5.879 3.669 6.077 1.00 94.88 81 ALA A C 1
ATOM 615 O O . ALA A 1 81 ? -5.107 4.610 6.260 1.00 94.88 81 ALA A O 1
ATOM 616 N N . PHE A 1 82 ? -7.138 3.820 5.667 1.00 96.06 82 PHE A N 1
ATOM 617 C CA . PHE A 1 82 ? -7.832 5.098 5.751 1.00 96.06 82 PHE A CA 1
ATOM 618 C C . PHE A 1 82 ? -8.301 5.328 7.186 1.00 96.06 82 PHE A C 1
ATOM 620 O O . PHE A 1 82 ? -8.640 4.392 7.912 1.00 96.06 82 PHE A O 1
ATOM 627 N N . THR A 1 83 ? -8.366 6.592 7.565 1.00 94.06 83 THR A N 1
ATOM 628 C CA . THR A 1 83 ? -8.920 7.046 8.830 1.00 94.06 83 THR A CA 1
ATOM 629 C C . THR A 1 83 ? -10.430 7.234 8.691 1.00 94.06 83 THR A C 1
ATOM 631 O O . THR A 1 83 ? -10.945 7.728 7.677 1.00 94.06 83 THR A O 1
ATOM 634 N N . ARG A 1 84 ? -11.158 6.805 9.725 1.00 93.75 84 ARG A N 1
ATOM 635 C CA . ARG A 1 84 ? -12.582 7.110 9.878 1.00 93.75 84 ARG A CA 1
ATOM 636 C C . ARG A 1 84 ? -12.768 8.530 10.382 1.00 93.75 84 ARG A C 1
ATOM 638 O O . ARG A 1 84 ? -12.015 8.973 11.240 1.00 93.75 84 ARG A O 1
ATOM 645 N N . LYS A 1 85 ? -13.838 9.180 9.925 1.00 92.06 85 LYS A N 1
ATOM 646 C CA . LYS A 1 85 ? -14.195 10.544 10.359 1.00 92.06 85 LYS A CA 1
ATOM 647 C C . LYS A 1 85 ? -14.453 10.643 11.859 1.00 92.06 85 LYS A C 1
ATOM 649 O O . LYS A 1 85 ? -14.140 11.644 12.491 1.00 92.06 85 LYS A O 1
ATOM 654 N N . GLU A 1 86 ? -15.067 9.603 12.412 1.00 92.62 86 GLU A N 1
ATOM 655 C CA . GLU A 1 86 ? -15.394 9.507 13.827 1.00 92.62 86 GLU A CA 1
ATOM 656 C C . GLU A 1 86 ? -14.800 8.214 14.382 1.00 92.62 86 GLU A C 1
ATOM 658 O O . GLU A 1 86 ? -14.929 7.141 13.781 1.00 92.62 86 GLU A O 1
ATOM 663 N N . ALA A 1 87 ? -14.125 8.327 15.526 1.00 92.06 87 ALA A N 1
ATOM 664 C CA . ALA A 1 87 ? -13.612 7.173 16.245 1.00 92.06 87 ALA A CA 1
ATOM 665 C C . ALA A 1 87 ? -14.777 6.328 16.771 1.00 92.06 87 ALA A C 1
ATOM 667 O O . ALA A 1 87 ? -15.782 6.859 17.250 1.00 92.06 87 ALA A O 1
ATOM 668 N N . LEU A 1 88 ? -14.626 5.007 16.704 1.00 92.06 88 LEU A N 1
ATOM 669 C CA . LEU A 1 88 ? -15.613 4.101 17.273 1.00 92.06 88 LEU A CA 1
ATOM 670 C C . LEU A 1 88 ? -15.565 4.168 18.811 1.00 92.06 88 LEU A C 1
ATOM 672 O O . LEU A 1 88 ? -14.473 4.322 19.370 1.00 92.06 88 LEU A O 1
ATOM 676 N N . PRO A 1 89 ? -16.707 4.038 19.512 1.00 90.75 89 PRO A N 1
ATOM 677 C CA . PRO A 1 89 ? -16.744 4.062 20.976 1.00 90.75 89 PRO A CA 1
ATOM 678 C C . PRO A 1 89 ? -15.781 3.059 21.629 1.00 90.75 89 PRO A C 1
ATOM 680 O O . PRO A 1 89 ? -15.144 3.368 22.634 1.00 90.75 89 PRO A O 1
ATOM 683 N N . GLU A 1 90 ? -15.623 1.886 21.017 1.00 93.88 90 GLU A N 1
ATOM 684 C CA . GLU A 1 90 ? -14.793 0.782 21.500 1.00 93.88 90 GLU A CA 1
ATOM 685 C C . GLU A 1 90 ? -13.288 1.087 21.417 1.00 93.88 90 GLU A C 1
ATOM 687 O O . GLU A 1 90 ? -12.486 0.463 22.113 1.00 93.88 90 GLU A O 1
ATOM 692 N N . CYS A 1 91 ? -12.869 2.076 20.613 1.00 93.75 91 CYS A N 1
ATOM 693 C CA . CYS A 1 91 ? -11.463 2.472 20.539 1.00 93.75 91 CYS A CA 1
ATOM 694 C C . CYS A 1 91 ? -10.939 2.944 21.902 1.00 93.75 91 CYS A C 1
ATOM 696 O O . CYS A 1 91 ? -9.787 2.674 22.234 1.00 93.75 91 CYS A O 1
ATOM 698 N N . ALA A 1 92 ? -11.771 3.621 22.703 1.00 93.12 92 ALA A N 1
ATOM 699 C CA . ALA A 1 92 ? -11.373 4.112 24.022 1.00 93.12 92 ALA A CA 1
ATOM 700 C C . ALA A 1 92 ? -11.044 2.969 24.996 1.00 93.12 92 ALA A C 1
ATOM 702 O O . ALA A 1 92 ? -10.086 3.071 25.764 1.00 93.12 92 ALA A O 1
ATOM 703 N N . GLU A 1 93 ? -11.811 1.878 24.948 1.00 93.06 93 GLU A N 1
ATOM 704 C CA . GLU A 1 93 ? -11.565 0.690 25.772 1.00 93.06 93 GLU A CA 1
ATOM 705 C C . GLU A 1 93 ? -10.285 -0.023 25.325 1.00 93.06 93 GLU A C 1
ATOM 707 O O . GLU A 1 93 ? -9.416 -0.288 26.155 1.00 93.06 93 GLU A O 1
ATOM 712 N N . LEU A 1 94 ? -10.102 -0.209 24.013 1.00 94.50 94 LEU A N 1
ATOM 713 C CA . LEU A 1 94 ? -8.891 -0.814 23.451 1.00 94.50 94 LEU A CA 1
ATOM 714 C C . LEU A 1 94 ? -7.619 -0.041 23.829 1.00 94.50 94 LEU A C 1
ATOM 716 O O . LEU A 1 94 ? -6.609 -0.643 24.188 1.00 94.50 94 LEU A O 1
ATOM 720 N N . PHE A 1 95 ? -7.644 1.295 23.767 1.00 93.38 95 PHE A N 1
ATOM 721 C CA . PHE A 1 95 ? -6.485 2.102 24.157 1.00 93.38 95 PHE A CA 1
ATOM 722 C C . PHE A 1 95 ? -6.092 1.876 25.617 1.00 93.38 95 PHE A C 1
ATOM 724 O O . PHE A 1 95 ? -4.903 1.757 25.914 1.00 93.38 95 PHE A O 1
ATOM 731 N N . LYS A 1 96 ? -7.074 1.764 26.516 1.00 93.38 96 LYS A N 1
ATOM 732 C CA . LYS A 1 96 ? -6.823 1.482 27.929 1.00 93.38 96 LYS A CA 1
ATOM 733 C C . LYS A 1 96 ? -6.165 0.113 28.123 1.00 93.38 96 LYS A C 1
ATOM 735 O O . LYS A 1 96 ? -5.178 0.022 28.848 1.00 93.38 96 LYS A O 1
ATOM 740 N N . GLU A 1 97 ? -6.665 -0.924 27.452 1.00 93.75 97 GLU A N 1
ATOM 741 C CA . GLU A 1 97 ? -6.083 -2.273 27.513 1.00 93.75 97 GLU A CA 1
ATOM 742 C C . GLU A 1 97 ? -4.625 -2.287 27.033 1.00 93.75 97 GLU A C 1
ATOM 744 O O . GLU A 1 97 ? -3.754 -2.869 27.681 1.00 93.75 97 GLU A O 1
ATOM 749 N N . LEU A 1 98 ? -4.331 -1.592 25.929 1.00 94.00 98 LEU A N 1
ATOM 750 C CA . LEU A 1 98 ? -2.974 -1.493 25.385 1.00 94.00 98 LEU A CA 1
ATOM 751 C C . LEU A 1 98 ? -2.014 -0.736 26.317 1.00 94.00 98 LEU A C 1
ATOM 753 O O . LEU A 1 98 ? -0.832 -1.073 26.388 1.00 94.00 98 LEU A O 1
ATOM 757 N N . GLU A 1 99 ? -2.485 0.296 27.019 1.00 93.44 99 GLU A N 1
ATOM 758 C CA . GLU A 1 99 ? -1.681 1.015 28.016 1.00 93.44 99 GLU A CA 1
ATOM 759 C C . GLU A 1 99 ? -1.402 0.184 29.268 1.00 93.44 99 GLU A C 1
ATOM 761 O O . GLU A 1 99 ? -0.339 0.331 29.871 1.00 93.44 99 GLU A O 1
ATOM 766 N N . GLU A 1 100 ? -2.351 -0.650 29.689 1.00 93.19 100 GLU A N 1
ATOM 767 C CA . GLU A 1 100 ? -2.172 -1.569 30.812 1.00 93.19 100 GLU A CA 1
ATOM 768 C C . GLU A 1 100 ? -1.171 -2.672 30.450 1.00 93.19 100 GLU A C 1
ATOM 770 O O . GLU A 1 100 ? -0.208 -2.860 31.187 1.00 93.19 100 GLU A O 1
ATOM 775 N N . ALA A 1 101 ? -1.302 -3.287 29.270 1.00 90.00 101 ALA A N 1
ATOM 776 C CA . ALA A 1 101 ? -0.380 -4.322 28.796 1.00 90.00 101 ALA A CA 1
ATOM 777 C C . ALA A 1 101 ? 1.085 -3.847 28.731 1.00 90.00 101 ALA A C 1
ATOM 779 O O . ALA A 1 101 ? 1.994 -4.591 29.082 1.00 90.00 101 ALA A O 1
ATOM 780 N N . LYS A 1 102 ? 1.328 -2.587 28.344 1.00 85.38 102 LYS A N 1
ATOM 781 C CA . LYS A 1 102 ? 2.680 -1.995 28.300 1.00 85.38 102 LYS A CA 1
ATOM 782 C C . LYS A 1 102 ? 3.330 -1.794 29.669 1.00 85.38 102 LYS A C 1
ATOM 784 O O . LYS A 1 102 ? 4.528 -1.548 29.727 1.00 85.38 102 LYS A O 1
ATOM 789 N N . LYS A 1 103 ? 2.558 -1.794 30.760 1.00 79.19 103 LYS A N 1
ATOM 790 C CA . LYS A 1 103 ? 3.097 -1.625 32.123 1.00 79.19 103 LYS A CA 1
ATOM 791 C C . LYS A 1 103 ? 3.612 -2.937 32.712 1.00 79.19 103 LYS A C 1
ATOM 793 O O . LYS A 1 103 ? 4.317 -2.891 33.717 1.00 79.19 103 LYS A O 1
ATOM 798 N N . ASP A 1 104 ? 3.245 -4.059 32.099 1.00 67.06 104 ASP A N 1
ATOM 799 C CA . ASP A 1 104 ? 3.628 -5.404 32.523 1.00 67.06 104 ASP A CA 1
ATOM 800 C C . ASP A 1 104 ? 4.900 -5.920 31.805 1.00 67.06 104 ASP A C 1
ATOM 802 O O . ASP A 1 104 ? 5.364 -7.021 32.113 1.00 67.06 104 ASP A O 1
ATOM 806 N N . GLU A 1 105 ? 5.475 -5.128 30.886 1.00 56.62 105 GLU A N 1
ATOM 807 C CA . GLU A 1 105 ? 6.769 -5.349 30.202 1.00 56.62 105 GLU A CA 1
ATOM 808 C C . GLU A 1 105 ? 7.920 -4.558 30.852 1.00 56.62 105 GLU A C 1
ATOM 810 O O . GLU A 1 105 ? 9.047 -5.109 30.914 1.00 56.62 105 GLU A O 1
#

Nearest PDB structures (foldseek):
  6yoa-assembly1_B  TM=8.172E-01  e=1.007E-03  Ligustrum vulgare
  4z8w-assembly1_A  TM=8.868E-01  e=2.602E-03  Plantago lanceolata